Protein AF-A0AAD0NQ22-F1 (afdb_monomer_lite)

Radius of gyration: 20.83 Å; chains: 1; bounding box: 53×41×52 Å

Structure (mmCIF, N/CA/C/O backbone):
data_AF-A0AAD0NQ22-F1
#
_entry.id   AF-A0AAD0NQ22-F1
#
loop_
_atom_site.group_PDB
_atom_site.id
_atom_site.type_symbol
_atom_site.label_atom_id
_atom_site.label_alt_id
_atom_site.label_comp_id
_atom_site.label_asym_id
_atom_site.label_entity_id
_atom_site.label_seq_id
_atom_site.pdbx_PDB_ins_code
_atom_site.Cartn_x
_atom_site.Cartn_y
_atom_site.Cartn_z
_atom_site.occupancy
_atom_site.B_iso_or_equiv
_atom_site.auth_seq_id
_atom_site.auth_comp_id
_atom_site.auth_asym_id
_atom_site.auth_atom_id
_atom_site.pdbx_PDB_model_num
ATOM 1 N N . MET A 1 1 ? -15.401 -4.338 23.432 1.00 46.62 1 MET A N 1
ATOM 2 C CA . MET A 1 1 ? -14.115 -4.210 22.718 1.00 46.62 1 MET A CA 1
ATOM 3 C C . MET A 1 1 ? -13.216 -3.327 23.555 1.00 46.62 1 MET A C 1
ATOM 5 O O . MET A 1 1 ? -13.368 -2.117 23.522 1.00 46.62 1 MET A O 1
ATOM 9 N N . THR A 1 2 ? -12.363 -3.922 24.376 1.00 50.59 2 THR A N 1
ATOM 10 C CA . THR A 1 2 ? -11.356 -3.202 25.162 1.00 50.59 2 THR A CA 1
ATOM 11 C C . THR A 1 2 ? -10.011 -3.778 24.756 1.00 50.59 2 THR A C 1
ATOM 13 O O . THR A 1 2 ? -9.518 -4.720 25.372 1.00 50.59 2 THR A O 1
ATOM 16 N N . GLY A 1 3 ? -9.462 -3.252 23.658 1.00 58.25 3 GLY A N 1
ATOM 17 C CA . GLY A 1 3 ? -8.027 -3.348 23.420 1.00 58.25 3 GLY A CA 1
ATOM 18 C C . GLY A 1 3 ? -7.332 -2.708 24.616 1.00 58.25 3 GLY A C 1
ATOM 19 O O . GLY A 1 3 ? -7.771 -1.672 25.125 1.00 58.25 3 GLY A O 1
ATOM 20 N N . ARG A 1 4 ? -6.324 -3.384 25.165 1.00 73.06 4 ARG A N 1
ATOM 21 C CA . ARG A 1 4 ? -5.522 -2.804 26.241 1.00 73.06 4 ARG A CA 1
ATOM 22 C C . ARG A 1 4 ? -4.826 -1.580 25.630 1.00 73.06 4 ARG A C 1
ATOM 24 O O . ARG A 1 4 ? -4.237 -1.743 24.568 1.00 73.06 4 ARG A O 1
ATOM 31 N N . PRO A 1 5 ? -4.855 -0.391 26.250 1.00 72.81 5 PRO A N 1
ATOM 32 C CA . PRO A 1 5 ? -4.269 0.818 25.657 1.00 72.81 5 PRO A CA 1
ATOM 33 C C . PRO A 1 5 ? -2.782 0.652 25.289 1.00 72.81 5 PRO A C 1
ATOM 35 O O . PRO A 1 5 ? -2.308 1.285 24.347 1.00 72.81 5 PRO A O 1
ATOM 38 N N . ASP A 1 6 ? -2.073 -0.248 25.977 1.00 82.12 6 ASP A N 1
ATOM 39 C CA . ASP A 1 6 ? -0.699 -0.643 25.649 1.00 82.12 6 ASP A CA 1
ATOM 40 C C . ASP A 1 6 ? -0.600 -1.405 24.317 1.00 82.12 6 ASP A C 1
ATOM 42 O O . ASP A 1 6 ? 0.307 -1.154 23.530 1.00 82.12 6 ASP A O 1
ATOM 46 N N . HIS A 1 7 ? -1.564 -2.279 24.018 1.00 88.19 7 HIS A N 1
ATOM 47 C CA . HIS A 1 7 ? -1.600 -3.054 22.778 1.00 88.19 7 HIS A CA 1
ATOM 48 C C . HIS A 1 7 ? -1.808 -2.150 21.561 1.00 88.19 7 HIS A C 1
ATOM 50 O O . HIS A 1 7 ? -1.060 -2.225 20.591 1.00 88.19 7 HIS A O 1
ATOM 56 N N . ASP A 1 8 ? -2.753 -1.214 21.650 1.00 88.00 8 ASP A N 1
ATOM 57 C CA . ASP A 1 8 ? -3.024 -0.265 20.567 1.00 88.00 8 ASP A CA 1
ATOM 58 C C . ASP A 1 8 ? -1.821 0.672 20.327 1.00 88.00 8 ASP A C 1
ATOM 60 O O . ASP A 1 8 ? -1.588 1.152 19.215 1.00 88.00 8 ASP A O 1
ATOM 64 N N . ALA A 1 9 ? -1.029 0.963 21.364 1.00 88.56 9 ALA A N 1
ATOM 65 C CA . ALA A 1 9 ? 0.216 1.717 21.235 1.00 88.56 9 ALA A CA 1
ATOM 66 C C . ALA A 1 9 ? 1.342 0.880 20.600 1.00 88.56 9 ALA A C 1
ATOM 68 O O . ALA A 1 9 ? 2.055 1.381 19.729 1.00 88.56 9 ALA A O 1
ATOM 69 N N . GLU A 1 10 ? 1.479 -0.391 20.984 1.00 92.94 10 GLU A N 1
ATOM 70 C CA . GLU A 1 10 ? 2.426 -1.336 20.380 1.00 92.94 10 GLU A CA 1
ATOM 71 C C . GLU A 1 10 ? 2.148 -1.540 18.888 1.00 92.9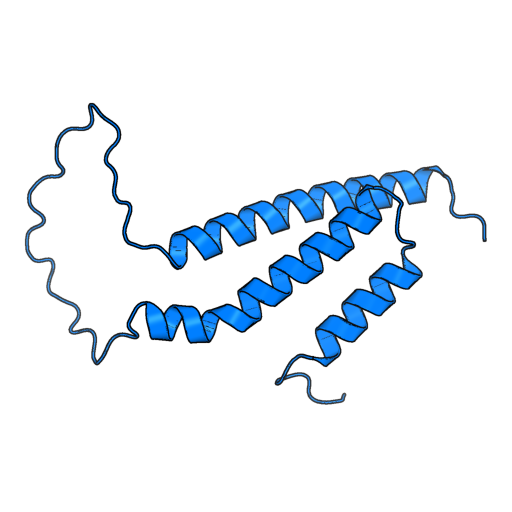4 10 GLU A C 1
ATOM 73 O O . GLU A 1 10 ? 3.063 -1.438 18.067 1.00 92.94 10 GLU A O 1
ATOM 78 N N . VAL A 1 11 ? 0.880 -1.756 18.531 1.00 91.81 11 VAL A N 1
ATOM 79 C CA . VAL A 1 11 ? 0.426 -1.938 17.148 1.00 91.81 11 VAL A CA 1
ATOM 80 C C . VAL A 1 11 ? 0.712 -0.690 16.321 1.00 91.81 11 VAL A C 1
ATOM 82 O O . VAL A 1 11 ? 1.277 -0.799 15.232 1.00 91.81 11 VAL A O 1
ATOM 85 N N . ARG A 1 12 ? 0.424 0.506 16.849 1.00 92.69 12 ARG A N 1
ATOM 86 C CA . ARG A 1 12 ? 0.789 1.771 16.187 1.00 92.69 12 ARG A CA 1
ATOM 87 C C . ARG A 1 12 ? 2.297 1.924 16.010 1.00 92.69 12 ARG A C 1
ATOM 89 O O . ARG A 1 12 ? 2.748 2.335 14.942 1.00 92.69 12 ARG A O 1
ATOM 96 N N . GLY A 1 13 ? 3.083 1.557 17.021 1.00 94.06 13 GLY A N 1
ATOM 97 C CA . GLY A 1 13 ? 4.544 1.590 16.955 1.00 94.06 13 GLY A CA 1
ATOM 98 C C . GLY A 1 13 ? 5.111 0.645 15.892 1.00 94.06 13 GLY A C 1
ATOM 99 O O . GLY A 1 13 ? 6.017 1.018 15.143 1.00 94.06 13 GLY A O 1
ATOM 100 N N . GLU A 1 14 ? 4.562 -0.563 15.780 1.00 96.06 14 GLU A N 1
ATOM 101 C CA . GLU A 1 14 ? 4.960 -1.516 14.743 1.00 96.06 14 GLU A CA 1
ATOM 102 C C . GLU A 1 14 ? 4.495 -1.079 13.350 1.00 96.06 14 GLU A C 1
ATOM 104 O O . GLU A 1 14 ? 5.261 -1.166 12.386 1.00 96.06 14 GLU A O 1
ATOM 109 N N . ALA A 1 15 ? 3.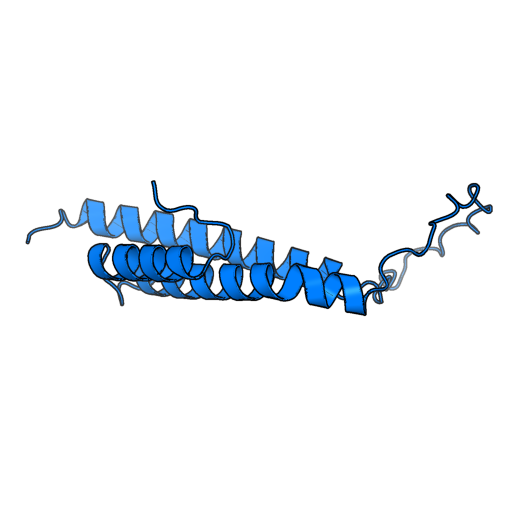289 -0.521 13.242 1.00 94.81 15 ALA A N 1
ATOM 110 C CA . ALA A 1 15 ? 2.783 0.057 12.004 1.00 94.81 15 ALA A CA 1
ATOM 111 C C . ALA A 1 15 ? 3.681 1.203 11.512 1.00 94.81 15 ALA A C 1
ATOM 113 O O . ALA A 1 15 ? 4.038 1.231 10.336 1.00 94.81 15 ALA A O 1
ATOM 114 N N . ALA A 1 16 ? 4.154 2.082 12.401 1.00 95.38 16 ALA A N 1
ATOM 115 C CA . ALA A 1 16 ? 5.093 3.148 12.046 1.00 95.38 16 ALA A CA 1
ATOM 116 C C . ALA A 1 16 ? 6.435 2.597 11.516 1.00 95.38 16 ALA A C 1
ATOM 118 O O . ALA A 1 16 ? 6.976 3.090 10.522 1.00 95.38 16 ALA A O 1
ATOM 119 N N . ARG A 1 17 ? 6.957 1.520 12.121 1.00 96.88 17 ARG A N 1
ATOM 120 C CA . ARG A 1 17 ? 8.151 0.823 11.607 1.00 96.88 17 ARG A CA 1
ATOM 121 C C . ARG A 1 17 ? 7.902 0.187 10.242 1.00 96.88 17 ARG A C 1
ATOM 123 O O . ARG A 1 17 ? 8.794 0.172 9.390 1.00 96.88 17 ARG A O 1
ATOM 130 N N . LEU A 1 18 ? 6.707 -0.352 10.014 1.00 95.94 18 LEU A N 1
ATOM 131 C CA . LEU A 1 18 ? 6.316 -0.898 8.718 1.00 95.94 18 LEU A CA 1
ATOM 132 C C . LEU A 1 18 ? 6.208 0.197 7.647 1.00 95.94 18 LEU A C 1
ATOM 134 O O . LEU A 1 18 ? 6.748 0.005 6.560 1.00 95.94 18 LEU A O 1
ATOM 138 N N . VAL A 1 19 ? 5.608 1.350 7.965 1.00 96.50 19 VAL A N 1
ATOM 139 C CA . VAL A 1 19 ? 5.554 2.535 7.088 1.00 96.50 19 VAL A CA 1
ATOM 140 C C . VAL A 1 19 ? 6.956 2.903 6.614 1.00 96.50 19 VAL A C 1
ATOM 142 O O . VAL A 1 19 ? 7.193 2.959 5.409 1.00 96.50 19 VAL A O 1
ATOM 145 N N . HIS A 1 20 ? 7.911 3.043 7.537 1.00 95.06 20 HIS A N 1
ATOM 146 C CA . HIS A 1 20 ? 9.289 3.393 7.189 1.00 95.06 20 HIS A CA 1
ATOM 147 C C . HIS A 1 20 ? 9.946 2.368 6.247 1.00 95.06 20 HIS A C 1
ATOM 149 O O . HIS A 1 20 ? 10.582 2.730 5.256 1.00 95.06 20 HIS A O 1
ATOM 155 N N . ARG A 1 21 ? 9.756 1.067 6.510 1.00 97.19 21 ARG A N 1
ATOM 156 C CA . ARG A 1 21 ? 10.273 0.002 5.632 1.00 97.19 21 ARG A CA 1
ATOM 157 C C . ARG A 1 21 ? 9.649 0.043 4.236 1.00 97.19 21 ARG A C 1
ATOM 159 O O . ARG A 1 21 ? 10.355 -0.203 3.258 1.00 97.19 21 ARG A O 1
ATOM 166 N N . LEU A 1 22 ? 8.355 0.342 4.137 1.00 95.19 22 LEU A N 1
ATOM 167 C CA . LEU A 1 22 ? 7.640 0.431 2.863 1.00 95.19 22 LEU A CA 1
ATOM 168 C C . LEU A 1 22 ? 8.030 1.683 2.068 1.00 95.19 22 LEU A C 1
ATOM 170 O O . LEU A 1 22 ? 8.162 1.592 0.850 1.00 95.19 22 LEU A O 1
ATOM 174 N N . GLU A 1 23 ? 8.291 2.814 2.730 1.00 92.88 23 GLU A N 1
ATOM 175 C CA . GLU A 1 23 ? 8.844 4.013 2.078 1.00 92.88 23 GLU A CA 1
ATOM 176 C C . GLU A 1 23 ? 10.207 3.715 1.458 1.00 92.88 23 GLU A C 1
ATOM 178 O O . GLU A 1 23 ? 10.412 3.962 0.273 1.00 92.88 23 GLU A O 1
ATOM 183 N N . LEU A 1 24 ? 11.101 3.082 2.220 1.00 93.12 24 LEU A N 1
ATOM 184 C CA . LEU A 1 24 ? 12.420 2.692 1.731 1.00 93.12 24 LEU A CA 1
ATOM 185 C C . LEU A 1 24 ? 12.341 1.698 0.562 1.00 93.12 24 LEU A C 1
ATOM 187 O O . LEU A 1 24 ? 13.118 1.790 -0.389 1.00 93.12 24 LEU A O 1
ATOM 191 N N . ALA A 1 25 ? 11.412 0.740 0.621 1.00 90.81 25 ALA A N 1
ATOM 192 C CA . ALA A 1 25 ? 11.165 -0.181 -0.484 1.00 90.81 25 ALA A CA 1
ATOM 193 C C . ALA A 1 25 ? 10.697 0.563 -1.743 1.00 90.81 25 ALA A C 1
ATOM 195 O O . ALA A 1 25 ? 11.177 0.260 -2.833 1.00 90.81 25 ALA A O 1
ATOM 196 N N . ARG A 1 26 ? 9.818 1.562 -1.594 1.00 88.31 26 ARG A N 1
ATOM 197 C CA . ARG A 1 26 ? 9.343 2.387 -2.708 1.00 88.31 26 ARG A CA 1
ATOM 198 C C . ARG A 1 26 ? 10.475 3.207 -3.319 1.00 88.31 26 ARG A C 1
ATOM 200 O O . ARG A 1 26 ? 10.694 3.096 -4.514 1.00 88.31 26 ARG A O 1
ATOM 207 N N . THR A 1 27 ? 11.279 3.891 -2.503 1.00 88.25 27 THR A N 1
ATOM 208 C CA . THR A 1 27 ? 12.458 4.639 -2.977 1.00 88.25 27 THR A CA 1
ATOM 209 C C . THR A 1 27 ? 13.435 3.757 -3.753 1.00 88.25 27 THR A C 1
ATOM 211 O O . THR A 1 27 ? 13.985 4.184 -4.763 1.00 88.25 27 THR A O 1
ATOM 214 N N . ARG A 1 28 ? 13.649 2.509 -3.316 1.00 86.88 28 ARG A N 1
ATOM 215 C CA . ARG A 1 28 ? 14.508 1.558 -4.040 1.00 86.88 28 ARG A CA 1
ATOM 216 C C . ARG A 1 28 ? 13.900 1.093 -5.359 1.00 86.88 28 ARG A C 1
ATOM 218 O O . ARG A 1 28 ? 14.641 0.926 -6.319 1.00 86.88 28 ARG A O 1
ATOM 225 N N . LEU A 1 29 ? 12.586 0.867 -5.401 1.00 85.62 29 LEU A N 1
ATOM 226 C CA . LEU A 1 29 ? 11.881 0.537 -6.641 1.00 85.62 29 LEU A CA 1
ATOM 227 C C . LEU A 1 29 ? 11.938 1.709 -7.624 1.00 85.62 29 LEU A C 1
ATOM 229 O O . LEU A 1 29 ? 12.252 1.490 -8.785 1.00 85.62 29 LEU A O 1
ATOM 233 N N . ASP A 1 30 ? 11.721 2.935 -7.152 1.00 82.81 30 ASP A N 1
ATOM 234 C CA . ASP A 1 30 ? 11.796 4.145 -7.973 1.00 82.81 30 ASP A CA 1
ATOM 235 C C . ASP A 1 30 ? 13.212 4.332 -8.548 1.00 82.81 30 ASP A C 1
ATOM 237 O O . ASP A 1 30 ? 13.367 4.528 -9.749 1.00 82.81 30 ASP A O 1
ATOM 241 N N . ALA A 1 31 ? 14.256 4.154 -7.727 1.00 81.62 31 ALA A N 1
ATOM 242 C CA . ALA A 1 31 ? 15.649 4.211 -8.179 1.00 81.62 31 ALA A CA 1
ATOM 243 C C . ALA A 1 31 ? 16.018 3.095 -9.177 1.00 81.62 31 ALA A C 1
ATOM 245 O O . ALA A 1 31 ? 16.868 3.291 -10.037 1.00 81.62 31 ALA A O 1
ATOM 246 N N . ALA A 1 32 ? 15.393 1.918 -9.076 1.00 77.69 32 ALA A N 1
ATOM 247 C CA . ALA A 1 32 ? 15.583 0.838 -10.045 1.00 77.69 32 ALA A CA 1
ATOM 248 C C . ALA A 1 32 ? 14.849 1.096 -11.375 1.00 77.69 32 ALA A C 1
ATOM 250 O O . ALA A 1 32 ? 15.225 0.524 -12.394 1.00 77.69 32 ALA A O 1
ATOM 251 N N . LEU A 1 33 ? 13.806 1.933 -11.361 1.00 74.88 33 LEU A N 1
ATOM 252 C CA . LEU A 1 33 ? 12.992 2.300 -12.524 1.00 74.88 33 LEU A CA 1
ATOM 253 C C . LEU A 1 33 ? 13.484 3.560 -13.252 1.00 74.88 33 LEU A C 1
ATOM 255 O O . LEU A 1 33 ? 13.038 3.815 -14.376 1.00 74.88 33 LEU A O 1
ATOM 259 N N . ASP A 1 34 ? 14.378 4.327 -12.625 1.00 70.31 34 ASP A N 1
ATOM 260 C CA . ASP A 1 34 ? 15.073 5.471 -13.215 1.00 70.31 34 ASP A CA 1
ATOM 261 C C . ASP A 1 34 ? 16.600 5.256 -13.210 1.00 70.31 34 ASP A C 1
ATOM 263 O O . ASP A 1 34 ? 17.314 5.751 -12.335 1.00 70.31 34 ASP A O 1
ATOM 267 N N . PRO A 1 35 ? 17.145 4.512 -14.190 1.00 58.53 35 PRO A N 1
ATOM 268 C CA . PRO A 1 35 ? 18.586 4.299 -14.299 1.00 58.53 35 PRO A CA 1
ATOM 269 C C . PRO A 1 35 ? 19.353 5.540 -14.797 1.00 58.53 35 PRO A C 1
ATOM 271 O O . PRO A 1 35 ? 20.564 5.450 -15.018 1.00 58.53 35 PRO A O 1
ATOM 274 N N . ARG A 1 36 ? 18.695 6.694 -15.011 1.00 53.94 36 ARG A N 1
ATOM 275 C CA . ARG A 1 36 ? 19.308 7.864 -15.664 1.00 53.94 36 ARG A CA 1
ATOM 276 C C . ARG A 1 36 ? 20.045 8.828 -14.750 1.00 53.94 36 ARG A C 1
ATOM 278 O O . ARG A 1 36 ? 20.559 9.812 -15.277 1.00 53.94 36 ARG A O 1
ATOM 285 N N . ASP A 1 37 ? 20.191 8.550 -13.457 1.00 46.59 37 ASP A N 1
ATOM 286 C CA . ASP A 1 37 ? 20.961 9.449 -12.595 1.00 46.59 37 ASP A CA 1
ATOM 287 C C . ASP A 1 37 ? 22.197 8.812 -11.945 1.00 46.59 37 ASP A C 1
ATOM 289 O O . ASP A 1 37 ? 22.247 8.573 -10.737 1.00 46.59 37 ASP A O 1
ATOM 293 N N . PRO A 1 38 ? 23.272 8.581 -12.718 1.00 51.97 38 PRO A N 1
ATOM 294 C CA . PRO A 1 38 ? 24.607 8.677 -12.178 1.00 51.97 38 PRO A CA 1
ATOM 295 C C . PRO A 1 38 ? 24.999 10.162 -12.168 1.00 51.97 38 PRO A C 1
ATOM 297 O O . PRO A 1 38 ? 25.862 10.555 -12.948 1.00 51.97 38 PRO A O 1
ATOM 300 N N . THR A 1 39 ? 24.395 11.021 -11.340 1.00 45.84 39 THR A N 1
ATOM 301 C CA . THR A 1 39 ? 25.035 12.309 -11.040 1.00 45.84 39 THR A CA 1
ATOM 302 C C . THR A 1 39 ? 26.199 12.016 -10.097 1.00 45.84 39 THR A C 1
ATOM 304 O O . THR A 1 39 ? 25.982 11.725 -8.917 1.00 45.84 39 THR A O 1
ATOM 307 N N . PRO A 1 40 ? 27.466 12.060 -10.557 1.00 50.62 40 PRO A N 1
ATOM 308 C CA . PRO A 1 40 ? 28.562 12.149 -9.615 1.00 50.62 40 PRO A CA 1
ATOM 309 C C . PRO A 1 40 ? 28.367 13.441 -8.820 1.00 50.62 40 PRO A C 1
ATOM 311 O O . PRO A 1 40 ? 28.177 14.515 -9.395 1.00 50.62 40 PRO A O 1
ATOM 314 N N . ALA A 1 41 ? 28.405 13.335 -7.492 1.00 48.34 41 ALA A N 1
ATOM 315 C CA . ALA A 1 41 ? 28.412 14.495 -6.614 1.00 48.34 41 ALA A CA 1
ATOM 316 C C . ALA A 1 41 ? 29.468 15.513 -7.103 1.00 48.34 41 ALA A C 1
ATOM 318 O O . ALA A 1 41 ? 30.580 15.095 -7.464 1.00 48.34 41 ALA A O 1
ATOM 319 N N . PRO A 1 42 ?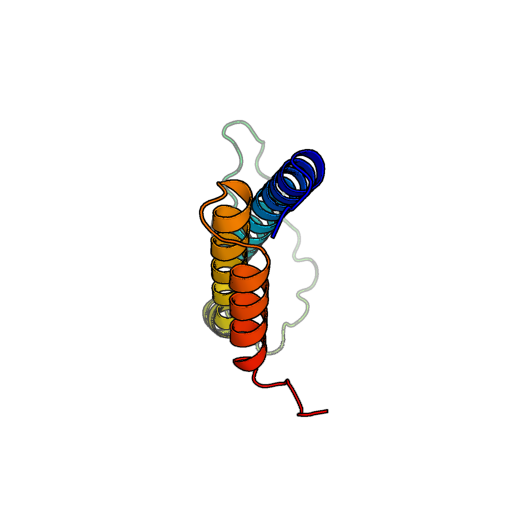 29.165 16.826 -7.120 1.00 43.91 42 PRO A N 1
ATOM 320 C CA . PRO A 1 42 ? 30.129 17.837 -7.539 1.00 43.91 42 PRO A CA 1
ATOM 321 C C . PRO A 1 42 ? 31.381 17.739 -6.655 1.00 43.91 42 PRO A C 1
ATOM 323 O O . PRO A 1 42 ? 31.313 17.942 -5.446 1.00 43.91 42 PRO A O 1
ATOM 326 N N . GLY A 1 43 ? 32.514 17.370 -7.263 1.00 53.31 43 GLY A N 1
ATOM 327 C CA . GLY A 1 43 ? 33.796 17.155 -6.578 1.00 53.31 43 GLY A CA 1
ATOM 328 C C . GLY A 1 43 ? 34.341 15.722 -6.618 1.00 53.31 43 GLY A C 1
ATOM 329 O O . GLY A 1 43 ? 35.472 15.506 -6.188 1.00 53.31 43 GLY A O 1
ATOM 330 N N . SER A 1 44 ? 33.601 14.745 -7.156 1.00 54.03 44 SER A N 1
ATOM 331 C CA . SER A 1 44 ? 34.154 13.402 -7.390 1.00 54.03 44 SER A CA 1
ATOM 332 C C . SER A 1 44 ? 34.971 13.365 -8.689 1.00 54.03 44 SER A C 1
ATOM 334 O O . SER A 1 44 ? 34.482 13.846 -9.715 1.00 54.03 44 SER A O 1
ATOM 336 N N . PRO A 1 45 ? 36.197 12.804 -8.693 1.00 56.25 45 PRO A N 1
ATOM 337 C CA . PRO A 1 45 ? 36.953 12.628 -9.928 1.00 56.25 45 PRO A CA 1
ATOM 338 C C . PRO A 1 45 ? 36.173 11.715 -10.889 1.00 56.25 45 PRO A C 1
ATOM 340 O O . PRO A 1 45 ? 35.508 10.781 -10.427 1.00 56.25 45 PRO A O 1
ATOM 343 N N . PRO A 1 46 ? 36.233 11.960 -12.213 1.00 60.53 46 PRO A N 1
ATOM 344 C CA . PRO A 1 46 ? 35.570 11.094 -13.178 1.00 60.53 46 PRO A CA 1
ATOM 345 C C . PRO A 1 46 ? 36.077 9.657 -12.990 1.00 60.53 46 PRO A C 1
ATOM 347 O O . PRO A 1 46 ? 37.285 9.459 -12.813 1.00 60.53 46 PRO A O 1
ATOM 350 N N . PRO A 1 47 ? 35.191 8.643 -13.002 1.00 59.00 47 PRO A N 1
ATOM 351 C CA . PRO A 1 47 ? 35.640 7.263 -12.940 1.00 59.00 47 PRO A CA 1
ATOM 352 C C . PRO A 1 47 ? 36.580 6.990 -14.127 1.00 59.00 47 PRO A C 1
ATOM 354 O O . PRO A 1 47 ? 36.369 7.546 -15.211 1.00 59.00 47 PRO A O 1
ATOM 357 N N . PRO A 1 48 ? 37.621 6.155 -13.953 1.00 61.84 48 PRO A N 1
ATOM 358 C CA . PRO A 1 48 ? 38.504 5.802 -15.057 1.00 61.84 48 PRO A CA 1
ATOM 359 C C . PRO A 1 48 ? 37.678 5.208 -16.207 1.00 61.84 48 PRO A C 1
ATOM 361 O O . PRO A 1 48 ? 36.648 4.574 -15.942 1.00 61.84 48 PRO A O 1
ATOM 364 N N . PRO A 1 49 ? 38.103 5.387 -17.474 1.00 54.47 49 PRO A N 1
ATOM 365 C CA . PRO A 1 49 ? 37.406 4.803 -18.610 1.00 54.47 49 PRO A CA 1
ATOM 366 C C . PRO A 1 49 ? 37.293 3.301 -18.365 1.00 54.47 49 PRO A C 1
ATOM 368 O O . PRO A 1 49 ? 38.299 2.593 -18.283 1.00 54.47 49 PRO A O 1
ATOM 371 N N . ARG A 1 50 ? 36.060 2.819 -18.173 1.00 57.66 50 ARG A N 1
ATOM 372 C CA . ARG A 1 50 ? 35.802 1.388 -18.054 1.00 57.66 50 ARG A CA 1
ATOM 373 C C . ARG A 1 50 ? 36.295 0.765 -19.354 1.00 57.66 50 ARG A C 1
ATOM 375 O O . ARG A 1 50 ? 35.731 1.027 -20.414 1.00 57.66 50 ARG A O 1
ATOM 382 N N . ALA A 1 51 ? 37.354 -0.042 -19.274 1.00 54.47 51 ALA A N 1
ATOM 383 C CA . ALA A 1 51 ? 37.656 -1.009 -20.320 1.00 54.47 51 ALA A CA 1
ATOM 384 C C . ALA A 1 51 ? 36.355 -1.764 -20.638 1.00 54.47 51 ALA A C 1
ATOM 386 O O . ALA A 1 51 ? 35.561 -1.959 -19.708 1.00 54.47 51 ALA A O 1
ATOM 387 N N . PRO A 1 52 ? 36.097 -2.167 -21.895 1.00 47.03 52 PRO A N 1
ATOM 388 C CA . PRO A 1 52 ? 34.926 -2.965 -22.215 1.00 47.03 52 PRO A CA 1
ATOM 389 C C . PRO A 1 52 ? 35.076 -4.307 -21.494 1.00 47.03 52 PRO A C 1
ATOM 391 O O . PRO A 1 52 ? 35.641 -5.261 -22.022 1.00 47.03 52 PRO A O 1
ATOM 394 N N . ALA A 1 53 ? 34.632 -4.355 -20.237 1.00 49.88 53 ALA A N 1
ATOM 395 C CA . ALA A 1 53 ? 34.383 -5.580 -19.517 1.00 49.88 53 ALA A CA 1
ATOM 396 C C . ALA A 1 53 ? 33.417 -6.326 -20.419 1.00 49.88 53 ALA A C 1
ATOM 398 O O . ALA A 1 53 ? 32.339 -5.800 -20.703 1.00 49.88 53 ALA A O 1
ATOM 399 N N . GLY A 1 54 ? 33.908 -7.445 -20.962 1.00 43.00 54 GLY A N 1
ATOM 400 C CA . GLY A 1 54 ? 33.275 -8.207 -22.021 1.00 43.00 54 GLY A CA 1
ATOM 401 C C . GLY A 1 54 ? 31.776 -8.165 -21.845 1.00 43.00 54 GLY A C 1
ATOM 402 O O . GLY A 1 54 ? 31.266 -8.604 -20.812 1.00 43.00 54 GLY A O 1
ATOM 403 N N . GLY A 1 55 ? 31.115 -7.536 -22.819 1.00 42.28 55 GLY A N 1
ATOM 404 C CA . GLY A 1 55 ? 29.674 -7.481 -22.859 1.00 42.28 55 GLY A CA 1
ATOM 405 C C . GLY A 1 55 ? 29.193 -8.904 -22.676 1.00 42.28 55 GLY A C 1
ATOM 406 O O . GLY A 1 55 ? 29.392 -9.752 -23.544 1.00 42.28 55 GLY A O 1
ATOM 407 N N . VAL A 1 56 ? 28.586 -9.173 -21.522 1.00 49.16 56 VAL A N 1
ATOM 408 C CA . VAL A 1 56 ? 27.518 -10.153 -21.485 1.00 49.16 56 VAL A CA 1
ATOM 409 C C . VAL A 1 56 ? 26.627 -9.725 -22.629 1.00 49.16 56 VAL A C 1
ATOM 411 O O . VAL A 1 56 ? 26.060 -8.636 -22.598 1.00 49.16 56 VAL A O 1
ATOM 414 N N . ALA A 1 57 ? 26.642 -10.513 -23.700 1.00 46.19 57 ALA A N 1
ATOM 415 C CA . ALA A 1 57 ? 25.680 -10.400 -24.764 1.00 46.19 57 ALA A CA 1
ATOM 416 C C . ALA A 1 57 ? 24.332 -10.605 -24.080 1.00 46.19 57 ALA A C 1
ATOM 418 O O . ALA A 1 57 ? 23.898 -11.733 -23.848 1.00 46.19 57 ALA A O 1
ATOM 419 N N . THR A 1 58 ? 23.737 -9.503 -23.636 1.00 50.16 58 THR A N 1
ATOM 420 C CA . THR A 1 58 ? 22.371 -9.454 -23.169 1.00 50.16 58 THR A CA 1
ATOM 421 C C . THR A 1 58 ? 21.574 -9.758 -24.427 1.00 50.16 58 THR A C 1
ATOM 423 O O . THR A 1 58 ? 21.297 -8.874 -25.234 1.00 50.16 58 THR A O 1
ATOM 426 N N . GLY A 1 59 ? 21.287 -11.046 -24.664 1.00 51.22 59 GLY A N 1
ATOM 427 C CA . GLY A 1 59 ? 20.154 -11.419 -25.509 1.00 51.22 59 GLY A CA 1
ATOM 428 C C . GLY A 1 59 ? 18.963 -10.572 -25.068 1.00 51.22 59 GLY A C 1
ATOM 429 O O . GLY A 1 59 ? 18.928 -10.246 -23.882 1.00 51.22 59 GLY A O 1
ATOM 430 N N . PRO A 1 60 ? 18.084 -10.168 -26.005 1.00 51.97 60 PRO A N 1
ATOM 431 C CA . PRO A 1 60 ? 17.283 -8.940 -25.939 1.00 51.97 60 PRO A CA 1
ATOM 432 C C . PRO A 1 60 ? 16.933 -8.601 -24.493 1.00 51.97 60 PRO A C 1
ATOM 434 O O . PRO A 1 60 ? 16.053 -9.219 -23.897 1.00 51.97 60 PRO A O 1
ATOM 437 N N . GLY A 1 61 ? 17.764 -7.748 -23.889 1.00 57.56 61 GLY A N 1
ATOM 438 C CA . GLY A 1 61 ? 17.579 -7.362 -22.502 1.00 57.56 61 GLY A CA 1
ATOM 439 C C . GLY A 1 61 ? 16.254 -6.633 -22.420 1.00 57.56 61 GLY A C 1
ATOM 440 O O . GLY A 1 61 ? 15.969 -5.834 -23.311 1.00 57.56 61 GLY A O 1
ATOM 441 N N . LEU A 1 62 ? 15.462 -6.935 -21.391 1.00 63.78 62 LEU A N 1
ATOM 442 C CA . LEU A 1 62 ? 14.267 -6.156 -21.083 1.00 63.78 62 LEU A CA 1
ATOM 443 C C . LEU A 1 62 ? 14.691 -4.687 -21.062 1.00 63.78 62 LEU A C 1
ATOM 445 O O . LEU A 1 62 ? 15.598 -4.326 -20.304 1.00 63.78 62 LEU A O 1
ATOM 449 N N . ASP A 1 63 ? 14.096 -3.874 -21.926 1.00 77.44 63 ASP A N 1
ATOM 450 C CA . ASP A 1 63 ? 14.313 -2.438 -21.853 1.00 77.44 63 ASP A CA 1
ATOM 451 C C . ASP A 1 63 ? 13.640 -1.873 -20.589 1.00 77.44 63 ASP A C 1
ATOM 453 O O . ASP A 1 63 ? 12.835 -2.535 -19.923 1.00 77.44 63 ASP A O 1
ATOM 457 N N . ASP A 1 64 ? 14.004 -0.648 -20.213 1.00 77.50 64 ASP A N 1
ATOM 458 C CA . ASP A 1 64 ? 13.522 -0.026 -18.976 1.00 77.50 64 ASP A CA 1
ATOM 459 C C . ASP A 1 64 ? 11.984 0.084 -18.927 1.00 77.50 64 ASP A C 1
ATOM 461 O O . ASP A 1 64 ? 11.392 0.060 -17.842 1.00 77.50 64 ASP A O 1
ATOM 465 N N . ASP A 1 65 ? 11.316 0.176 -20.082 1.00 80.88 65 ASP A N 1
ATOM 466 C CA . ASP A 1 65 ? 9.856 0.241 -20.174 1.00 80.88 65 ASP A CA 1
ATOM 467 C C . ASP A 1 65 ? 9.217 -1.137 -19.949 1.00 80.88 65 ASP A C 1
ATOM 469 O O . ASP A 1 65 ? 8.190 -1.246 -19.263 1.00 80.88 65 ASP A O 1
ATOM 473 N N . GLU A 1 66 ? 9.840 -2.205 -20.442 1.00 82.25 66 GLU A N 1
ATOM 474 C CA . GLU A 1 66 ? 9.434 -3.580 -20.162 1.00 82.25 66 GLU A CA 1
ATOM 475 C C . GLU A 1 66 ? 9.633 -3.924 -18.676 1.00 82.25 66 GLU A C 1
ATOM 477 O O . GLU A 1 66 ? 8.719 -4.444 -18.026 1.00 82.25 66 GLU A O 1
ATOM 482 N N . VAL A 1 67 ? 10.766 -3.528 -18.084 1.00 82.88 67 VAL A N 1
ATOM 483 C CA . VAL A 1 67 ? 11.014 -3.657 -16.636 1.00 82.88 67 VAL A CA 1
ATOM 484 C C . VAL A 1 67 ? 9.975 -2.873 -15.828 1.00 82.88 67 VAL A C 1
ATOM 486 O O . VAL A 1 67 ? 9.412 -3.405 -14.864 1.00 82.88 67 VAL A O 1
ATOM 489 N N . ARG A 1 68 ? 9.651 -1.636 -16.229 1.00 83.31 68 ARG A N 1
ATOM 490 C CA . ARG A 1 68 ? 8.610 -0.825 -15.576 1.00 83.31 68 ARG A CA 1
ATOM 491 C C . ARG A 1 68 ? 7.243 -1.487 -15.653 1.00 83.31 68 ARG A C 1
ATOM 493 O O . ARG A 1 68 ? 6.523 -1.513 -14.654 1.00 83.31 68 ARG A O 1
ATOM 500 N N . THR A 1 69 ? 6.906 -2.062 -16.801 1.00 87.12 69 THR A N 1
ATOM 501 C CA . THR A 1 69 ? 5.649 -2.788 -17.006 1.00 87.12 69 THR A CA 1
ATOM 502 C C . THR A 1 69 ? 5.556 -4.008 -16.089 1.00 87.12 69 THR A C 1
ATOM 504 O O . THR A 1 69 ? 4.533 -4.211 -15.431 1.00 87.12 69 THR A O 1
ATOM 507 N N . LEU A 1 70 ? 6.639 -4.782 -15.970 1.00 86.06 70 LEU A N 1
ATOM 508 C CA . LEU A 1 70 ? 6.703 -5.955 -15.095 1.00 86.06 70 LEU A CA 1
ATOM 509 C C . LEU A 1 70 ? 6.629 -5.589 -13.604 1.00 86.06 70 LEU A C 1
ATOM 511 O O . LEU A 1 70 ? 6.019 -6.318 -12.817 1.00 86.06 70 LEU A O 1
ATOM 515 N N . LEU A 1 71 ? 7.223 -4.462 -13.202 1.00 86.12 71 LEU A N 1
ATOM 516 C CA . LEU A 1 71 ? 7.263 -4.019 -11.806 1.00 86.12 71 LEU A CA 1
ATOM 517 C C . LEU A 1 71 ? 6.041 -3.195 -11.372 1.00 86.12 71 LEU A C 1
ATOM 519 O O . LEU A 1 71 ? 5.771 -3.124 -10.170 1.00 86.12 71 LEU A O 1
ATOM 523 N N . ALA A 1 72 ? 5.262 -2.619 -12.293 1.00 86.44 72 ALA A N 1
ATOM 524 C CA . ALA A 1 72 ? 4.105 -1.778 -11.965 1.00 86.44 72 ALA A CA 1
ATOM 525 C C . ALA A 1 72 ? 3.112 -2.425 -10.965 1.00 86.44 72 ALA A C 1
ATOM 527 O O . ALA A 1 72 ? 2.723 -1.759 -9.998 1.00 86.44 72 ALA A O 1
ATOM 528 N N . PRO A 1 73 ? 2.757 -3.726 -11.071 1.00 88.00 73 PRO A N 1
ATOM 529 C CA . PRO A 1 73 ? 1.894 -4.385 -10.084 1.00 88.00 73 PRO A CA 1
ATOM 530 C C . PRO A 1 73 ? 2.532 -4.552 -8.695 1.00 88.00 73 PRO A C 1
ATOM 532 O O . PRO A 1 73 ? 1.827 -4.708 -7.693 1.00 88.00 73 PRO A O 1
ATOM 535 N N . ALA A 1 74 ? 3.863 -4.588 -8.604 1.00 87.69 74 ALA A N 1
ATOM 536 C CA . ALA A 1 74 ? 4.576 -4.635 -7.330 1.00 87.69 74 ALA A CA 1
ATOM 537 C C . ALA A 1 74 ? 4.603 -3.244 -6.679 1.00 87.69 74 ALA A C 1
ATOM 539 O O . ALA A 1 74 ? 4.264 -3.117 -5.502 1.00 87.69 74 ALA A O 1
ATOM 540 N N . VAL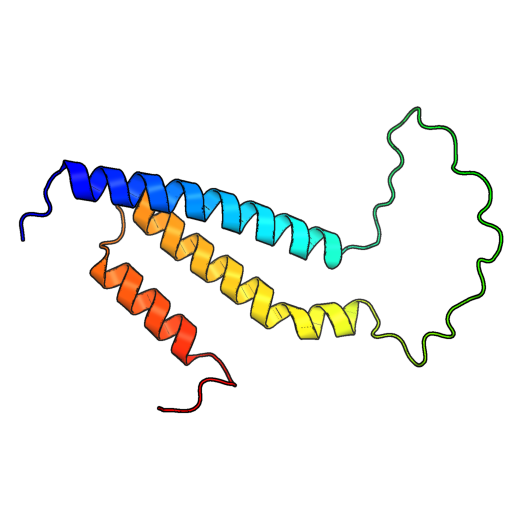 A 1 75 ? 4.903 -2.205 -7.463 1.00 88.75 75 VAL A N 1
ATOM 541 C CA . VAL A 1 75 ? 4.911 -0.800 -7.022 1.00 88.75 75 VAL A CA 1
ATOM 542 C C . VAL A 1 75 ? 3.543 -0.386 -6.475 1.00 88.75 75 VAL A C 1
ATOM 544 O O . VAL A 1 75 ? 3.448 0.092 -5.343 1.00 88.75 75 VAL A O 1
ATOM 547 N N . ALA A 1 76 ? 2.465 -0.656 -7.220 1.00 90.12 76 ALA A N 1
ATOM 548 C CA . ALA A 1 76 ? 1.101 -0.333 -6.796 1.00 90.12 76 ALA A CA 1
ATOM 549 C C . ALA A 1 76 ? 0.720 -1.009 -5.465 1.00 90.12 76 ALA A C 1
ATOM 551 O O . ALA A 1 76 ? 0.033 -0.434 -4.621 1.00 90.12 76 ALA A O 1
ATOM 552 N N . ARG A 1 77 ? 1.203 -2.232 -5.241 1.00 91.25 77 ARG A N 1
ATOM 553 C CA . ARG A 1 77 ? 0.938 -2.996 -4.018 1.00 91.25 77 ARG A CA 1
ATOM 554 C C . ARG A 1 77 ? 1.700 -2.457 -2.820 1.00 91.25 77 ARG A C 1
ATOM 556 O O . ARG A 1 77 ? 1.122 -2.357 -1.744 1.00 91.25 77 ARG A O 1
ATOM 563 N N . VAL A 1 78 ? 2.972 -2.104 -2.999 1.00 92.62 78 VAL A N 1
ATOM 564 C CA . VAL A 1 78 ? 3.771 -1.460 -1.948 1.00 92.62 78 VAL A CA 1
ATOM 565 C C . VAL A 1 78 ? 3.128 -0.135 -1.544 1.00 92.62 78 VAL A C 1
ATOM 567 O O . VAL A 1 78 ? 2.999 0.123 -0.352 1.00 92.62 78 VAL A O 1
ATOM 570 N N . ALA A 1 79 ? 2.638 0.651 -2.509 1.00 92.62 79 ALA A N 1
ATOM 571 C CA . ALA A 1 79 ? 1.896 1.879 -2.230 1.00 92.62 79 ALA A CA 1
ATOM 572 C C . ALA A 1 79 ? 0.616 1.618 -1.413 1.00 92.62 79 ALA A C 1
ATOM 574 O O . ALA A 1 79 ? 0.396 2.269 -0.397 1.00 92.62 79 ALA A O 1
ATOM 575 N N . ARG A 1 80 ? -0.187 0.608 -1.776 1.00 95.12 80 ARG A N 1
ATOM 576 C CA . ARG A 1 80 ? -1.387 0.240 -1.003 1.00 95.12 80 ARG A CA 1
ATOM 577 C C . ARG A 1 80 ? -1.080 -0.270 0.404 1.00 95.12 80 ARG A C 1
ATOM 579 O O . ARG A 1 80 ? -1.778 0.085 1.347 1.00 95.12 80 ARG A O 1
ATOM 586 N N . LEU A 1 81 ? -0.045 -1.093 0.568 1.00 96.00 81 LEU A N 1
ATOM 587 C CA . LEU A 1 81 ? 0.392 -1.551 1.891 1.00 96.00 81 LEU A CA 1
ATOM 588 C C . LEU A 1 81 ? 0.876 -0.385 2.753 1.00 96.00 81 LEU A C 1
ATOM 590 O O . LEU A 1 81 ? 0.636 -0.374 3.958 1.00 96.00 81 LEU A O 1
ATOM 594 N N . HIS A 1 82 ? 1.541 0.588 2.131 1.00 96.19 82 HIS A N 1
ATOM 595 C CA . HIS A 1 82 ? 2.013 1.792 2.798 1.00 96.19 82 HIS A CA 1
ATOM 596 C C . HIS A 1 82 ? 0.837 2.621 3.328 1.00 96.19 82 HIS A C 1
ATOM 598 O O . HIS A 1 82 ? 0.833 2.967 4.508 1.00 96.19 82 HIS A O 1
ATOM 604 N N . GLU A 1 83 ? -0.197 2.839 2.509 1.00 96.81 83 GLU A N 1
ATOM 605 C CA . GLU A 1 83 ? -1.433 3.523 2.921 1.00 96.81 83 GLU A CA 1
ATOM 606 C C . GLU A 1 83 ? -2.095 2.833 4.124 1.00 96.81 83 GLU A C 1
ATOM 608 O O . GLU A 1 83 ? -2.390 3.489 5.121 1.00 96.81 83 GLU A O 1
ATOM 613 N N . ILE A 1 84 ? -2.264 1.506 4.072 1.00 97.19 84 ILE A N 1
ATOM 614 C CA . ILE A 1 84 ? -2.878 0.732 5.166 1.00 97.19 84 ILE A CA 1
ATOM 615 C C . ILE A 1 84 ? -2.051 0.849 6.454 1.00 97.19 84 ILE A C 1
ATOM 617 O O . ILE A 1 84 ? -2.603 1.075 7.533 1.00 97.19 84 ILE A O 1
ATOM 621 N N . ALA A 1 85 ? -0.726 0.711 6.351 1.00 96.00 85 ALA A N 1
ATOM 622 C CA . ALA A 1 85 ? 0.173 0.816 7.496 1.00 96.00 85 ALA A CA 1
ATOM 623 C C . ALA A 1 85 ? 0.169 2.230 8.098 1.00 96.00 85 ALA A C 1
ATOM 625 O O . ALA A 1 85 ? 0.198 2.369 9.319 1.00 96.00 85 ALA A O 1
ATOM 626 N N . ARG A 1 86 ? 0.076 3.273 7.263 1.00 96.50 86 ARG A N 1
ATOM 627 C CA . ARG A 1 86 ? -0.055 4.664 7.716 1.00 96.50 86 ARG A CA 1
ATOM 628 C C . ARG A 1 86 ? -1.367 4.873 8.465 1.00 96.50 86 ARG A C 1
ATOM 630 O O . ARG A 1 86 ? -1.343 5.403 9.570 1.00 96.50 86 ARG A O 1
ATOM 637 N N . SER A 1 87 ? -2.485 4.375 7.938 1.00 96.19 87 SER A N 1
ATOM 638 C CA . SER A 1 87 ? -3.776 4.481 8.624 1.00 96.19 87 SER A CA 1
ATOM 639 C C . SER A 1 87 ? -3.785 3.791 9.992 1.00 96.19 87 SER A C 1
ATOM 641 O O . SER A 1 87 ? -4.355 4.335 10.939 1.00 96.19 87 SER A O 1
ATOM 643 N N . LEU A 1 88 ? -3.122 2.634 10.115 1.00 94.88 88 LEU A N 1
ATOM 644 C CA . LEU A 1 88 ? -2.894 1.963 11.399 1.00 94.88 88 LEU A CA 1
ATOM 645 C C . LEU A 1 88 ? -2.025 2.806 12.338 1.00 94.88 88 LEU A C 1
ATOM 647 O O . LEU A 1 88 ? -2.414 3.016 13.480 1.00 94.88 88 LEU A O 1
ATOM 651 N N . ALA A 1 89 ? -0.878 3.304 11.867 1.00 95.12 89 ALA A N 1
ATOM 652 C CA . ALA A 1 89 ? 0.061 4.091 12.671 1.00 95.12 89 ALA A CA 1
ATOM 653 C C . ALA A 1 89 ? -0.574 5.380 13.222 1.00 95.12 89 ALA A C 1
ATOM 655 O O . ALA A 1 89 ? -0.395 5.706 14.397 1.00 95.12 89 ALA A O 1
ATOM 656 N N . ASP A 1 90 ? -1.377 6.056 12.399 1.00 94.25 90 ASP A N 1
ATOM 657 C CA . ASP A 1 90 ? -2.090 7.283 12.763 1.00 94.25 90 ASP A CA 1
ATOM 658 C C . ASP A 1 90 ? -3.337 7.006 13.629 1.00 94.25 90 ASP A C 1
ATOM 660 O O . ASP A 1 90 ? -3.973 7.934 14.127 1.00 94.25 90 ASP A O 1
ATOM 664 N N . GLY A 1 91 ? -3.708 5.733 13.819 1.00 93.38 91 GLY A N 1
ATOM 665 C CA . GLY A 1 91 ? -4.902 5.322 14.563 1.00 93.38 91 GLY A CA 1
ATOM 666 C C . GLY A 1 91 ? -6.222 5.646 13.855 1.00 93.38 91 GLY A C 1
ATOM 667 O O . GLY A 1 91 ? -7.275 5.642 14.488 1.00 93.38 91 GLY A O 1
ATOM 668 N N . SER A 1 92 ? -6.179 5.936 12.552 1.00 94.19 92 SER A N 1
ATOM 669 C CA . SER A 1 92 ? -7.366 6.232 11.735 1.00 94.19 92 SER A CA 1
ATOM 670 C C . SER A 1 92 ? -8.076 4.974 11.221 1.00 94.19 92 SER A C 1
ATOM 672 O O . SER A 1 92 ? -9.238 5.047 10.824 1.00 94.19 92 SER A O 1
ATOM 674 N N . ALA A 1 93 ? -7.409 3.815 11.258 1.00 93.00 93 ALA A N 1
ATOM 675 C CA . ALA A 1 93 ? -7.990 2.510 10.956 1.00 93.00 93 ALA A CA 1
ATOM 676 C C . ALA A 1 93 ? -7.835 1.542 12.137 1.00 93.00 93 ALA A C 1
ATOM 678 O O . ALA A 1 93 ? -6.813 1.538 12.820 1.00 93.00 93 ALA A O 1
ATOM 679 N N . SER A 1 94 ? -8.839 0.685 12.337 1.00 93.56 94 SER A N 1
ATOM 680 C CA . SER A 1 94 ? -8.749 -0.446 13.264 1.00 93.56 94 SER A CA 1
ATOM 681 C C . SER A 1 94 ? -7.942 -1.599 12.660 1.00 93.56 94 SER A C 1
ATOM 683 O O . SER A 1 94 ? -7.861 -1.742 11.437 1.00 93.56 94 SER A O 1
ATOM 685 N N . GLU A 1 95 ? -7.409 -2.476 13.512 1.00 92.56 95 GLU A N 1
ATOM 686 C CA . GLU A 1 95 ? -6.744 -3.713 13.078 1.00 92.56 95 GLU A CA 1
ATOM 687 C C . GLU A 1 95 ? -7.639 -4.595 12.207 1.00 92.56 95 GLU A C 1
ATOM 689 O O . GLU A 1 95 ? -7.181 -5.145 11.209 1.00 92.56 95 GLU A O 1
ATOM 694 N N . GLU A 1 96 ? -8.926 -4.698 12.543 1.00 94.44 96 GLU A N 1
ATOM 695 C CA . GLU A 1 96 ? -9.889 -5.485 11.771 1.00 94.44 96 GLU A CA 1
ATOM 696 C C . GLU A 1 96 ? -10.065 -4.928 10.352 1.00 94.44 96 GLU A C 1
ATOM 698 O O . GLU A 1 96 ? -9.976 -5.678 9.374 1.00 94.44 96 GLU A O 1
ATOM 703 N N . SER A 1 97 ? -10.234 -3.607 10.234 1.00 94.19 97 SER A N 1
ATOM 704 C CA . SER A 1 97 ? -10.354 -2.918 8.946 1.00 94.19 97 SER A CA 1
ATOM 705 C C . SER A 1 97 ? -9.072 -3.053 8.122 1.00 94.19 97 SER A C 1
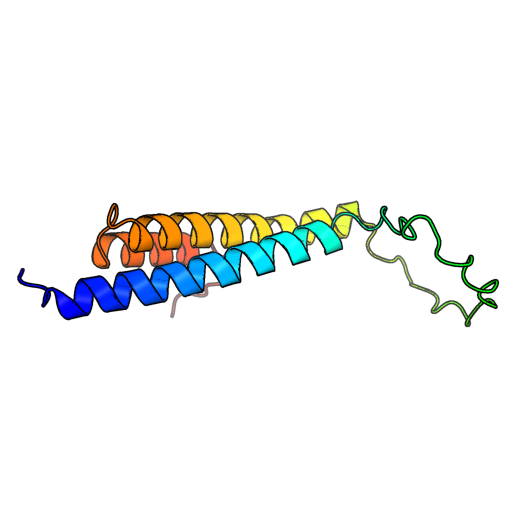ATOM 707 O O . SER A 1 97 ? -9.110 -3.410 6.942 1.00 94.19 97 SER A O 1
ATOM 709 N N . ALA A 1 98 ? -7.910 -2.877 8.755 1.00 93.75 98 ALA A N 1
ATOM 710 C CA . ALA A 1 98 ? -6.623 -3.060 8.099 1.00 93.75 98 ALA A CA 1
ATOM 711 C C . ALA A 1 98 ? -6.411 -4.512 7.633 1.00 93.75 98 ALA A C 1
ATOM 713 O O . ALA A 1 98 ? -5.981 -4.746 6.503 1.00 93.75 98 ALA A O 1
ATOM 714 N N . ALA A 1 99 ? -6.778 -5.503 8.449 1.00 94.69 99 ALA A N 1
ATOM 715 C CA . ALA A 1 99 ? -6.707 -6.916 8.086 1.00 94.69 99 ALA A CA 1
ATOM 716 C C . ALA A 1 99 ? -7.663 -7.270 6.936 1.00 94.69 99 ALA A C 1
ATOM 718 O O . ALA A 1 99 ? -7.345 -8.122 6.101 1.00 94.69 99 ALA A O 1
ATOM 719 N N . GLN A 1 100 ? -8.838 -6.642 6.872 1.00 96.00 100 GLN A N 1
ATOM 720 C CA . GLN A 1 100 ? -9.748 -6.772 5.736 1.00 96.00 100 GLN A CA 1
ATOM 721 C C . GLN A 1 100 ? -9.146 -6.151 4.468 1.00 96.00 100 GLN A C 1
ATOM 723 O O . GLN A 1 100 ? -9.146 -6.798 3.421 1.00 96.00 100 GLN A O 1
ATOM 728 N N . ALA A 1 101 ? -8.568 -4.952 4.562 1.00 94.69 101 ALA A N 1
ATOM 729 C CA . ALA A 1 101 ? -7.928 -4.274 3.436 1.00 94.69 101 ALA A CA 1
ATOM 730 C C . ALA A 1 101 ? -6.732 -5.068 2.878 1.00 94.69 101 ALA A C 1
ATOM 732 O O . ALA A 1 101 ? -6.606 -5.230 1.664 1.00 94.69 101 ALA A O 1
ATOM 733 N N . VAL A 1 102 ? -5.890 -5.635 3.750 1.00 94.25 102 VAL A N 1
ATOM 734 C CA . VAL A 1 102 ? -4.773 -6.510 3.347 1.00 94.25 102 VAL A CA 1
ATOM 735 C C . VAL A 1 102 ? -5.281 -7.779 2.665 1.00 94.25 102 VAL A C 1
ATOM 737 O O . VAL A 1 102 ? -4.704 -8.204 1.663 1.00 94.25 102 VAL A O 1
ATOM 740 N N . ARG A 1 103 ? -6.361 -8.388 3.172 1.00 93.19 103 ARG A N 1
ATOM 741 C CA . ARG A 1 103 ? -6.977 -9.565 2.539 1.00 93.19 103 ARG A CA 1
ATOM 742 C C . ARG A 1 103 ? -7.495 -9.240 1.142 1.00 93.19 103 ARG A C 1
ATOM 744 O O . ARG A 1 103 ? -7.096 -9.922 0.204 1.00 93.19 103 ARG A O 1
ATOM 751 N N . ALA A 1 104 ? -8.250 -8.153 0.998 1.00 92.88 104 ALA A N 1
ATOM 752 C CA . ALA A 1 104 ? -8.745 -7.688 -0.294 1.00 92.88 104 ALA A CA 1
ATOM 753 C C . ALA A 1 104 ? -7.601 -7.403 -1.283 1.00 92.88 104 ALA A C 1
ATOM 755 O O . ALA A 1 104 ? -7.655 -7.831 -2.432 1.00 92.88 104 ALA A O 1
ATOM 756 N N . LEU A 1 105 ? -6.523 -6.749 -0.833 1.00 91.56 105 LEU A N 1
ATOM 757 C CA . LEU A 1 105 ? -5.328 -6.522 -1.652 1.00 91.56 105 LEU A CA 1
ATOM 758 C C . LEU A 1 105 ? -4.632 -7.830 -2.054 1.00 91.56 105 LEU A C 1
ATOM 760 O O . LEU A 1 105 ? -4.025 -7.919 -3.117 1.00 91.56 105 LEU A O 1
ATOM 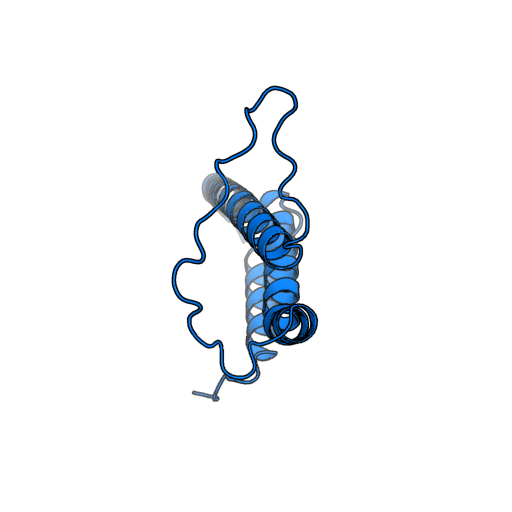764 N N . ALA A 1 106 ? -4.663 -8.846 -1.201 1.00 89.19 106 ALA A N 1
ATOM 765 C CA . ALA A 1 106 ? -4.069 -10.129 -1.523 1.00 89.19 106 ALA A CA 1
ATOM 766 C C . ALA A 1 106 ? -4.936 -10.949 -2.495 1.00 89.19 106 ALA A C 1
ATOM 768 O O . ALA A 1 106 ? -4.383 -11.721 -3.275 1.00 89.19 106 ALA A O 1
ATOM 769 N N . ASP A 1 107 ? -6.254 -10.751 -2.506 1.00 88.75 107 ASP A N 1
ATOM 770 C CA . ASP A 1 107 ? -7.180 -11.420 -3.429 1.00 88.75 107 ASP A CA 1
ATOM 771 C C . ASP A 1 107 ? -7.113 -10.870 -4.859 1.00 88.75 107 ASP A C 1
ATOM 773 O O . ASP A 1 107 ? -7.454 -11.573 -5.805 1.00 88.75 107 ASP A O 1
ATOM 777 N N . THR A 1 108 ? -6.579 -9.661 -5.056 1.00 84.62 108 THR A N 1
ATOM 778 C CA . THR A 1 108 ? -6.289 -9.132 -6.400 1.00 84.62 108 THR A CA 1
ATOM 779 C C . THR A 1 108 ? -5.030 -9.739 -7.030 1.00 84.62 108 THR A C 1
ATOM 781 O O . THR A 1 108 ? -4.646 -9.361 -8.138 1.00 84.62 108 THR A O 1
ATOM 784 N N . GLN A 1 109 ? -4.356 -10.682 -6.356 1.00 74.19 109 GLN A N 1
ATOM 785 C CA . GLN A 1 109 ? -3.145 -11.299 -6.886 1.00 74.19 109 GLN A CA 1
ATOM 786 C C . GLN A 1 109 ? -3.459 -12.370 -7.942 1.00 74.19 109 GLN A C 1
ATOM 788 O O . GLN A 1 109 ? -4.124 -13.356 -7.625 1.00 74.19 109 GLN A O 1
ATOM 793 N N . PRO A 1 110 ? -2.868 -12.281 -9.151 1.00 64.75 110 PRO A N 1
ATOM 794 C CA . PRO A 1 110 ? -3.130 -13.232 -10.236 1.00 64.75 110 PRO A CA 1
ATOM 795 C C . PRO A 1 110 ? -2.679 -14.671 -9.925 1.00 64.75 110 PRO A C 1
ATOM 797 O O . PRO A 1 110 ? -3.165 -15.611 -10.542 1.00 64.75 110 PRO A O 1
ATOM 800 N N . ASN A 1 111 ? -1.785 -14.864 -8.945 1.00 61.97 111 ASN A N 1
ATOM 801 C CA . ASN A 1 111 ? -1.231 -16.174 -8.576 1.00 61.97 111 ASN A CA 1
ATOM 802 C C . ASN A 1 111 ? -1.810 -16.761 -7.278 1.00 61.97 111 ASN A C 1
ATOM 804 O O . ASN A 1 111 ? -1.311 -17.782 -6.794 1.00 61.97 111 ASN A O 1
ATOM 808 N N . ARG A 1 112 ? -2.844 -16.150 -6.679 1.00 51.56 112 ARG A N 1
ATOM 809 C CA . ARG A 1 112 ? -3.513 -16.759 -5.522 1.00 51.56 112 ARG A CA 1
ATOM 810 C C . ARG A 1 112 ? -4.426 -17.883 -6.017 1.00 51.56 112 ARG A C 1
ATOM 812 O O . ARG A 1 112 ? -5.596 -17.676 -6.313 1.00 51.56 112 ARG A O 1
ATOM 819 N N . ARG A 1 113 ? -3.879 -19.099 -6.121 1.00 45.66 113 ARG A N 1
ATOM 820 C CA . ARG A 1 113 ? -4.712 -20.307 -6.204 1.00 45.66 113 ARG A CA 1
ATOM 821 C C . ARG A 1 113 ? -5.626 -20.343 -4.970 1.00 45.66 113 ARG A C 1
ATOM 823 O O . ARG A 1 113 ? -5.100 -20.168 -3.865 1.00 45.66 113 ARG A O 1
ATOM 830 N N . PRO A 1 114 ? -6.938 -20.590 -5.122 1.00 53.62 114 PRO A N 1
ATOM 831 C CA . PRO A 1 114 ? -7.777 -20.915 -3.977 1.00 53.62 114 PRO A CA 1
ATOM 832 C C . PRO A 1 114 ? -7.194 -22.170 -3.311 1.00 53.62 114 PRO A C 1
ATOM 834 O O . PRO A 1 114 ? -6.861 -23.138 -4.000 1.00 53.62 114 PRO A O 1
ATOM 837 N N . ARG A 1 115 ? -6.966 -22.095 -1.997 1.00 52.06 115 ARG A N 1
ATOM 838 C CA . ARG A 1 115 ? -6.638 -23.259 -1.167 1.00 52.06 115 ARG A CA 1
ATOM 839 C C . ARG A 1 115 ? -7.919 -23.913 -0.691 1.00 52.06 115 ARG A C 1
ATOM 841 O O . ARG A 1 115 ? -8.843 -23.148 -0.343 1.00 52.06 115 ARG A O 1
#

Secondary structure (DSSP, 8-state):
----HHHHHHHHHHHHHHHHHHHHHHHHHHHHH-TT-----TTPPPPP----------TTPPPHHHHHHHHHHHHHHHHHHHHHHHHHHTTSS-HHHHHHHHHHHHHT-TT----

Foldseek 3Di:
DDDPPVNLQVQLVVLVVLLVVLVVVLVVVVCLLCVPDPPDDPPDDDDPPDDPPDDPPPPPPQPSVSVCVVCVLVNVLSVQSSVLSVCSNVVVDDPVRSVVSVVVSVVPDPPPDPD

pLDDT: mean 77.8, std 18.46, range [42.28, 97.19]

Sequence (115 aa):
MTGRPDHDAEVRGEAARLVHRLELARTRLDAALDPRDPTPAPGSPPPPPRAPAGGVATGPGLDDDEVRTLLAPAVARVARLHEIARSLADGSASEESAAQAVRALADTQPNRRPR

Organism: NCBI:txid139021